Protein AF-A0A930N086-F1 (afdb_monomer)

pLDDT: mean 91.66, std 4.52, range [62.16, 96.56]

Sequence (70 aa):
MTVEEQEILTMYNTLPEAEQGLAYELLRRLVLAWDPDFAKLTPSERTGLEESERDLQEGRTVRMEDIDWD

Mean predicted aligned error: 6.78 Å

Secondary structure (DSSP, 8-state):
--HHHHHHHHHHHHS-HHHHHHHHHHHHHHHHHH-TTS-PPPHHHHHHHHHHHHHHHTT----GGGS---

Solvent-accessible surface area (backbone atoms only — not comparable to full-atom values): 4334 Å² total; per-residue (Å²): 132,57,72,67,58,51,50,52,52,52,55,52,72,70,45,57,71,70,58,41,53,51,52,49,55,51,51,52,51,53,46,40,74,74,36,75,78,73,75,77,66,55,75,69,53,44,51,54,48,56,51,50,53,50,34,53,75,72,60,74,60,79,56,79,89,76,57,86,85,125

Structure (mmCIF, N/CA/C/O backbone):
data_AF-A0A930N086-F1
#
_entry.id   AF-A0A930N086-F1
#
loop_
_atom_site.group_PDB
_atom_site.id
_atom_site.type_symbol
_atom_site.label_atom_id
_atom_site.label_alt_id
_atom_site.label_comp_id
_atom_site.label_asym_id
_atom_site.label_entity_id
_atom_site.label_seq_id
_atom_site.pdbx_PDB_ins_code
_atom_site.Cartn_x
_atom_site.Cartn_y
_atom_site.Cartn_z
_atom_site.occupancy
_atom_site.B_iso_or_equiv
_atom_site.auth_seq_id
_atom_site.auth_comp_id
_atom_site.auth_asym_id
_atom_site.auth_atom_id
_atom_site.pdbx_PDB_model_num
ATOM 1 N N . MET A 1 1 ? 4.825 10.550 1.910 1.00 62.16 1 MET A N 1
ATOM 2 C CA . MET A 1 1 ? 3.967 10.522 3.099 1.00 62.16 1 MET A CA 1
ATOM 3 C C . MET A 1 1 ? 3.676 11.958 3.504 1.00 62.16 1 MET A C 1
ATOM 5 O O . MET A 1 1 ? 4.617 12.669 3.850 1.00 62.16 1 MET A O 1
ATOM 9 N N . THR A 1 2 ? 2.441 12.422 3.348 1.00 88.56 2 THR A N 1
ATOM 10 C CA . THR A 1 2 ? 2.029 13.778 3.733 1.00 88.56 2 THR A CA 1
ATOM 11 C C . THR A 1 2 ? 1.939 13.900 5.260 1.00 88.56 2 THR A C 1
ATOM 13 O O . THR A 1 2 ? 2.137 12.920 5.987 1.00 88.56 2 THR A O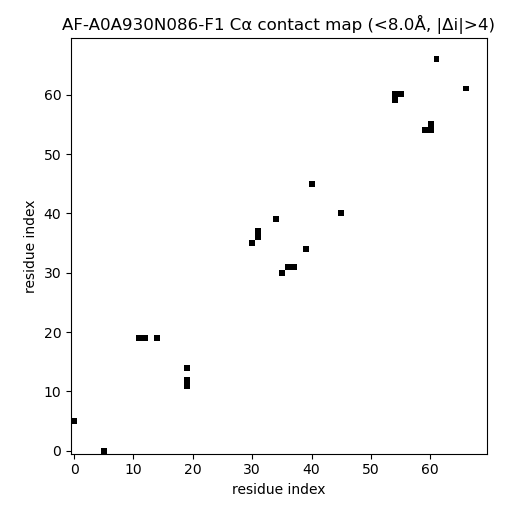 1
ATOM 16 N N . VAL A 1 3 ? 1.710 15.114 5.767 1.00 87.25 3 VAL A N 1
ATOM 17 C CA . VAL A 1 3 ? 1.540 15.353 7.213 1.00 87.25 3 VAL A CA 1
ATOM 18 C C . VAL A 1 3 ? 0.233 14.721 7.696 1.00 87.25 3 VAL A C 1
ATOM 20 O O . VAL A 1 3 ? 0.192 14.076 8.737 1.00 87.25 3 VAL A O 1
ATOM 23 N N . GLU A 1 4 ? -0.806 14.814 6.879 1.00 88.50 4 GLU A N 1
ATOM 24 C CA . GLU A 1 4 ? -2.134 14.271 7.136 1.00 88.50 4 GLU A CA 1
ATOM 25 C C . GLU A 1 4 ? -2.114 12.735 7.197 1.00 88.50 4 GLU A C 1
ATOM 27 O O . GLU A 1 4 ? -2.726 12.139 8.079 1.00 88.50 4 GLU A O 1
ATOM 32 N N . GLU A 1 5 ? -1.356 12.076 6.313 1.00 88.12 5 GLU A N 1
ATOM 33 C CA . GLU A 1 5 ? -1.173 10.616 6.347 1.00 88.12 5 GLU A CA 1
ATOM 34 C C . GLU A 1 5 ? -0.496 10.153 7.648 1.00 88.12 5 GLU A C 1
ATOM 36 O O . GLU A 1 5 ? -0.879 9.132 8.224 1.00 88.12 5 GLU A O 1
ATOM 41 N N . GLN A 1 6 ? 0.481 10.920 8.143 1.00 89.00 6 GLN A N 1
ATOM 42 C CA . GLN A 1 6 ? 1.163 10.637 9.411 1.00 89.00 6 GLN A CA 1
ATOM 43 C C . GLN A 1 6 ? 0.239 10.805 10.615 1.00 89.00 6 GLN A C 1
ATOM 45 O O . GLN A 1 6 ? 0.278 9.988 11.538 1.00 89.00 6 GLN A O 1
ATOM 50 N N . GLU A 1 7 ? -0.598 11.840 10.613 1.00 92.69 7 GLU A N 1
ATOM 51 C CA . GLU A 1 7 ? -1.582 12.061 11.673 1.00 92.69 7 GLU A CA 1
ATOM 52 C C . GLU A 1 7 ? -2.619 10.938 11.709 1.00 92.69 7 GLU A C 1
ATOM 54 O O . GLU A 1 7 ? -2.871 10.383 12.779 1.00 92.69 7 GLU A O 1
ATOM 59 N N . ILE A 1 8 ? -3.146 10.522 10.553 1.00 91.38 8 ILE A N 1
ATOM 60 C CA . ILE A 1 8 ? -4.094 9.402 10.457 1.00 91.38 8 ILE A CA 1
ATOM 61 C C . ILE A 1 8 ? -3.473 8.111 10.998 1.00 91.38 8 ILE A C 1
ATOM 63 O O . ILE A 1 8 ? -4.098 7.421 11.805 1.00 91.38 8 ILE A O 1
ATOM 67 N N . LEU A 1 9 ? -2.238 7.793 10.599 1.00 91.75 9 LEU A N 1
ATOM 68 C CA . LEU A 1 9 ? -1.515 6.617 11.095 1.00 91.75 9 LEU A CA 1
ATOM 69 C C . LEU A 1 9 ? -1.298 6.677 12.607 1.00 91.75 9 LEU A C 1
ATOM 71 O O . LEU A 1 9 ? -1.496 5.683 13.304 1.00 91.75 9 LEU A O 1
ATOM 75 N N . THR A 1 10 ? -0.923 7.845 13.127 1.00 93.50 10 THR A N 1
ATOM 76 C CA . THR A 1 10 ? -0.731 8.047 14.566 1.00 93.50 10 THR A CA 1
ATOM 77 C C . THR A 1 10 ? -2.040 7.828 15.317 1.00 93.50 10 THR A C 1
ATOM 79 O O . THR A 1 10 ? -2.069 7.062 16.276 1.00 93.50 10 THR A O 1
ATOM 82 N N . MET A 1 11 ? -3.139 8.424 14.850 1.00 93.56 11 MET A N 1
ATOM 83 C CA . MET A 1 11 ? -4.461 8.253 15.453 1.00 93.56 11 MET A CA 1
ATOM 84 C C . MET A 1 11 ? -4.904 6.789 15.428 1.00 93.56 11 MET A C 1
ATOM 86 O O . MET A 1 11 ? -5.303 6.265 16.465 1.00 93.56 11 MET A O 1
ATOM 90 N N . TYR A 1 12 ? -4.772 6.110 14.286 1.00 93.56 12 TYR A N 1
ATOM 91 C CA . TYR A 1 12 ? -5.114 4.694 14.148 1.00 93.56 12 TYR A CA 1
ATOM 92 C C . TYR A 1 12 ? -4.332 3.818 15.136 1.00 93.56 12 TYR A C 1
ATOM 94 O O . TYR A 1 12 ? -4.928 3.020 15.854 1.00 93.56 12 TYR A O 1
ATOM 102 N N . ASN A 1 13 ? -3.018 4.023 15.244 1.00 93.19 13 ASN A N 1
ATOM 103 C CA . ASN A 1 13 ? -2.156 3.242 16.134 1.00 93.19 13 ASN A CA 1
ATOM 104 C C . ASN A 1 13 ? -2.452 3.468 17.627 1.00 93.19 13 ASN A C 1
ATOM 106 O O . ASN A 1 13 ? -2.096 2.630 18.452 1.00 93.19 13 ASN A O 1
ATOM 110 N N . THR A 1 14 ? -3.089 4.587 17.989 1.00 95.19 14 THR A N 1
ATOM 111 C CA . THR A 1 14 ? -3.505 4.868 19.376 1.00 95.19 14 THR A CA 1
ATOM 112 C C . THR A 1 14 ? -4.858 4.266 19.756 1.00 95.19 14 THR A C 1
ATOM 114 O O . THR A 1 14 ? -5.209 4.273 20.936 1.00 95.19 14 THR A O 1
ATOM 117 N N . LEU A 1 15 ? -5.626 3.752 18.789 1.00 93.94 15 LEU A N 1
ATOM 118 C CA . LEU A 1 15 ? -6.908 3.104 19.063 1.00 93.94 15 LEU A CA 1
ATOM 119 C C . LEU A 1 15 ? -6.700 1.765 19.790 1.00 93.94 15 LEU A C 1
ATOM 121 O O . LEU A 1 15 ? -5.683 1.104 19.562 1.00 93.94 15 LEU A O 1
ATOM 125 N N . PRO A 1 16 ? -7.656 1.312 20.619 1.00 96.19 16 PRO A N 1
ATOM 126 C CA . PRO A 1 16 ? -7.640 -0.057 21.113 1.00 96.19 16 PRO A CA 1
ATOM 127 C C . PRO A 1 16 ? -7.838 -1.066 19.967 1.00 96.19 16 PRO A C 1
ATOM 129 O O . PRO A 1 16 ? -8.339 -0.739 18.890 1.00 96.19 16 PRO A O 1
ATOM 132 N N . GLU A 1 17 ? -7.417 -2.311 20.189 1.00 92.94 17 GLU A N 1
ATOM 133 C CA . GLU A 1 17 ? -7.309 -3.334 19.136 1.00 92.94 17 GLU A CA 1
ATOM 134 C C . GLU A 1 17 ? -8.650 -3.650 18.446 1.00 92.94 17 GLU A C 1
ATOM 136 O O . GLU A 1 17 ? -8.698 -3.857 17.232 1.00 92.94 17 GLU A O 1
ATOM 141 N N . ALA A 1 18 ? -9.760 -3.627 19.191 1.00 93.06 18 ALA A N 1
ATOM 142 C CA . ALA A 1 18 ? -11.089 -3.874 18.633 1.00 93.06 18 ALA A CA 1
ATOM 143 C C . ALA A 1 18 ? -11.509 -2.776 17.637 1.00 93.06 18 ALA A C 1
ATOM 145 O O . ALA A 1 18 ? -12.069 -3.058 16.575 1.00 93.06 18 ALA A O 1
ATOM 146 N N . GLU A 1 19 ? -11.203 -1.523 17.953 1.00 93.88 19 GLU A N 1
ATOM 147 C CA . GLU A 1 19 ? -11.489 -0.347 17.141 1.00 93.88 19 GLU A CA 1
ATOM 148 C C . GLU A 1 19 ? -10.567 -0.269 15.922 1.00 93.88 19 GLU A C 1
ATOM 150 O O . GLU A 1 19 ? -11.024 0.116 14.844 1.00 93.88 19 GLU A O 1
ATOM 155 N N . GLN A 1 20 ? -9.308 -0.700 16.050 1.00 93.94 20 GLN A N 1
ATOM 156 C CA . GLN A 1 20 ? -8.409 -0.882 14.905 1.00 93.94 20 GLN A CA 1
ATOM 157 C C . GLN A 1 20 ? -8.983 -1.905 13.916 1.00 93.94 20 GLN A C 1
ATOM 159 O O . GLN A 1 20 ? -9.076 -1.623 12.720 1.00 93.94 20 GLN A O 1
ATOM 164 N N . GLY A 1 21 ? -9.456 -3.054 14.414 1.00 94.31 21 GLY A N 1
ATOM 165 C CA . GLY A 1 21 ? -10.105 -4.076 13.589 1.00 94.31 21 GLY A CA 1
ATOM 166 C C . GLY A 1 21 ? -11.351 -3.556 12.862 1.00 94.31 21 GLY A C 1
ATOM 167 O O . GLY A 1 21 ? -11.526 -3.802 11.668 1.00 94.31 21 GLY A O 1
ATOM 168 N N . LEU A 1 22 ? -12.192 -2.775 13.547 1.00 95.00 22 LEU A N 1
ATOM 169 C CA . LEU A 1 22 ? -13.361 -2.139 12.931 1.00 95.00 22 LEU A CA 1
ATOM 170 C C . LEU A 1 22 ? -12.965 -1.133 11.839 1.00 95.00 22 LEU A C 1
ATOM 172 O O . LEU A 1 22 ? -13.551 -1.141 10.753 1.00 95.00 22 LEU A O 1
ATOM 176 N N . ALA A 1 23 ? -11.987 -0.269 12.115 1.00 94.44 23 ALA A N 1
ATOM 177 C CA . ALA A 1 23 ? -11.501 0.721 11.159 1.00 94.44 23 ALA A CA 1
ATOM 178 C C . ALA A 1 23 ? -10.888 0.055 9.917 1.00 94.44 23 ALA A C 1
ATOM 180 O O . ALA A 1 23 ? -11.163 0.489 8.796 1.00 94.44 23 ALA A O 1
ATOM 181 N N . TYR A 1 24 ? -10.138 -1.036 10.098 1.00 94.19 24 TYR A N 1
ATOM 182 C CA . TYR A 1 24 ? -9.598 -1.839 9.003 1.00 94.19 24 TYR A CA 1
ATOM 183 C C . TYR A 1 24 ? -10.704 -2.408 8.108 1.00 94.19 24 TYR A C 1
ATOM 185 O O . TYR A 1 24 ? -10.665 -2.224 6.893 1.00 94.19 24 TYR A O 1
ATOM 193 N N . GLU A 1 25 ? -11.725 -3.048 8.684 1.00 96.56 25 GLU A N 1
ATOM 194 C CA . GLU A 1 25 ? -12.825 -3.623 7.900 1.00 96.56 25 GLU A CA 1
ATOM 195 C C . GLU A 1 25 ? -13.633 -2.557 7.152 1.00 96.56 25 GLU A C 1
ATOM 197 O O . GLU A 1 25 ? -14.064 -2.778 6.016 1.00 96.56 25 GLU A O 1
ATOM 202 N N . LEU A 1 26 ? -13.816 -1.378 7.754 1.00 95.50 26 LEU A N 1
ATOM 203 C CA . LEU A 1 26 ? -14.462 -0.251 7.089 1.00 95.50 26 LEU A CA 1
ATOM 204 C C . LEU A 1 26 ? -13.637 0.231 5.889 1.00 95.50 26 LEU A C 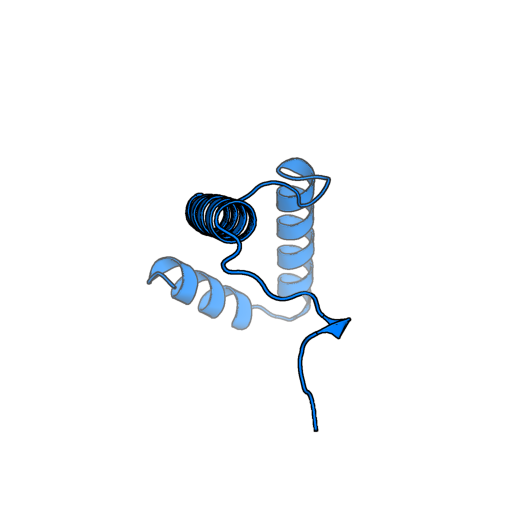1
ATOM 206 O O . LEU A 1 26 ? -14.172 0.320 4.783 1.00 95.50 26 LEU A O 1
ATOM 210 N N . LEU A 1 27 ? -12.341 0.490 6.087 1.00 93.38 27 LEU A N 1
ATOM 211 C CA . LEU A 1 27 ? -11.424 0.902 5.022 1.00 93.38 27 LEU A CA 1
ATOM 212 C C . LEU A 1 27 ? -11.372 -0.139 3.906 1.00 93.38 27 LEU A C 1
ATOM 214 O O . LEU A 1 27 ? -11.522 0.207 2.738 1.00 93.38 27 LEU A O 1
ATOM 218 N N . ARG A 1 28 ? -11.257 -1.422 4.254 1.00 92.88 28 ARG A N 1
ATOM 219 C CA . ARG A 1 28 ? -11.252 -2.531 3.298 1.00 92.88 28 ARG A CA 1
ATOM 220 C C . ARG A 1 28 ? -12.507 -2.541 2.428 1.00 92.88 28 ARG A C 1
ATOM 222 O O . ARG A 1 28 ? -12.404 -2.706 1.217 1.00 92.88 28 ARG A O 1
ATOM 229 N N . ARG A 1 29 ? -13.693 -2.344 3.010 1.00 96.25 29 ARG A N 1
ATOM 230 C CA . ARG A 1 29 ? -14.952 -2.271 2.245 1.00 96.25 29 ARG A CA 1
ATOM 231 C C . ARG A 1 29 ? -15.004 -1.058 1.324 1.00 96.25 29 ARG A C 1
ATOM 233 O O . ARG A 1 29 ? -15.486 -1.188 0.204 1.00 96.25 29 ARG A O 1
ATOM 240 N N . LEU A 1 30 ? -14.520 0.096 1.781 1.00 94.56 30 LEU A N 1
ATOM 241 C CA . LEU A 1 30 ? -14.451 1.305 0.959 1.00 94.56 30 LEU A CA 1
ATOM 242 C C . LEU A 1 30 ? -13.499 1.113 -0.223 1.00 94.56 30 LEU A C 1
ATOM 244 O O . LEU A 1 30 ? -13.870 1.436 -1.349 1.00 94.56 30 LEU A O 1
ATOM 248 N N . VAL A 1 31 ? -12.323 0.526 0.018 1.00 91.69 31 VAL A N 1
ATOM 249 C CA . VAL A 1 31 ? -11.353 0.196 -1.031 1.00 91.69 31 VAL A CA 1
ATOM 250 C C . VAL A 1 31 ? -11.955 -0.791 -2.019 1.00 91.69 31 VAL A C 1
ATOM 252 O O . VAL A 1 31 ? -11.930 -0.501 -3.199 1.00 91.69 31 VAL A O 1
ATOM 255 N N . LEU A 1 32 ? -12.585 -1.882 -1.575 1.00 93.31 32 LEU A N 1
ATOM 256 C CA . LEU A 1 32 ? -13.217 -2.853 -2.481 1.00 93.31 32 LEU A CA 1
ATOM 257 C C . LEU A 1 32 ? -14.387 -2.266 -3.286 1.00 93.31 32 LEU A C 1
ATOM 259 O O . LEU A 1 32 ? -14.611 -2.656 -4.426 1.00 93.31 32 LEU A O 1
ATOM 263 N N . ALA A 1 33 ? -15.165 -1.350 -2.707 1.00 94.69 33 ALA A N 1
ATOM 264 C CA . ALA A 1 33 ? -16.240 -0.676 -3.435 1.00 94.69 33 ALA A CA 1
ATOM 265 C C . ALA A 1 33 ? -15.692 0.312 -4.475 1.00 94.69 33 ALA A C 1
ATOM 267 O O . ALA A 1 33 ? -16.296 0.512 -5.530 1.00 94.69 33 ALA A O 1
ATOM 268 N N . TRP A 1 34 ? -14.560 0.944 -4.168 1.00 90.62 34 TRP A N 1
ATOM 269 C CA . TRP A 1 34 ? -13.882 1.859 -5.071 1.00 90.62 34 TRP A CA 1
ATOM 270 C C . TRP A 1 34 ? -13.089 1.118 -6.150 1.00 90.62 34 TRP A C 1
ATOM 272 O O . TRP A 1 34 ? -13.163 1.514 -7.307 1.00 90.62 34 TRP A O 1
ATOM 282 N N . ASP A 1 35 ? -12.378 0.056 -5.802 1.00 93.88 35 ASP A N 1
ATOM 283 C CA . ASP A 1 35 ? -11.483 -0.732 -6.645 1.00 93.88 35 ASP A CA 1
ATOM 284 C C . ASP A 1 35 ? -11.629 -2.234 -6.319 1.00 93.88 35 ASP A C 1
ATOM 286 O O . ASP A 1 35 ? -10.911 -2.777 -5.475 1.00 93.88 35 ASP A O 1
ATOM 290 N N . PRO A 1 36 ? -12.618 -2.910 -6.926 1.00 91.62 36 PRO A N 1
ATOM 291 C CA . PRO A 1 36 ? -12.960 -4.288 -6.579 1.00 91.62 36 PRO A CA 1
ATOM 292 C C . PRO A 1 36 ? -11.895 -5.307 -6.995 1.00 91.62 36 PRO A C 1
ATOM 294 O O . PRO A 1 36 ? -11.813 -6.379 -6.395 1.00 91.62 36 PRO A O 1
ATOM 297 N N . ASP A 1 37 ? -11.106 -4.994 -8.017 1.00 91.69 37 ASP A N 1
ATOM 298 C CA . ASP A 1 37 ? -10.068 -5.841 -8.598 1.00 91.69 37 ASP A CA 1
ATOM 299 C C . ASP A 1 37 ? -8.644 -5.336 -8.319 1.00 91.69 37 ASP A C 1
ATOM 301 O O . ASP A 1 37 ? -7.689 -5.939 -8.805 1.00 91.69 37 ASP A O 1
ATOM 305 N N . PHE A 1 38 ? -8.492 -4.295 -7.489 1.00 84.94 38 PHE A N 1
ATOM 306 C CA . PHE A 1 38 ? -7.202 -3.677 -7.146 1.00 84.94 38 PHE A CA 1
ATOM 307 C C . PHE A 1 38 ? -6.390 -3.254 -8.383 1.00 84.94 38 PHE A C 1
ATOM 309 O O . PHE A 1 38 ? -5.160 -3.313 -8.387 1.00 84.94 38 PHE A O 1
ATOM 316 N N . ALA A 1 39 ? -7.080 -2.879 -9.462 1.00 86.69 39 ALA A N 1
ATOM 317 C CA . ALA A 1 39 ? -6.469 -2.550 -10.744 1.00 86.69 39 ALA A CA 1
ATOM 318 C C . ALA A 1 39 ? -6.314 -1.036 -10.952 1.00 86.69 39 ALA A C 1
ATOM 320 O O . ALA A 1 39 ? -5.711 -0.598 -11.938 1.00 86.69 39 AL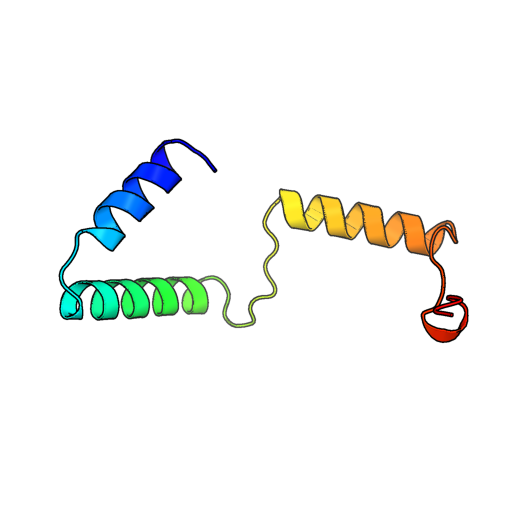A A O 1
ATOM 321 N N . LYS A 1 40 ? -6.872 -0.204 -10.064 1.00 89.81 40 LYS A N 1
ATOM 322 C CA . LYS A 1 40 ? -6.793 1.248 -10.205 1.00 89.81 40 LYS A CA 1
ATOM 323 C C . LYS A 1 40 ? -5.438 1.747 -9.747 1.00 89.81 40 LYS A C 1
ATOM 325 O O . LYS A 1 40 ? -5.027 1.570 -8.610 1.00 89.81 40 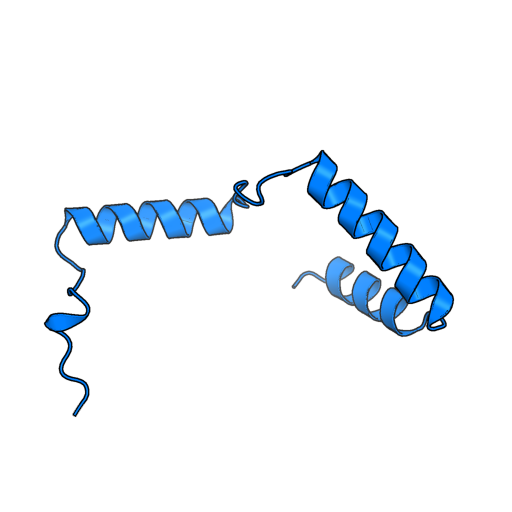LYS A O 1
ATOM 330 N N . LEU A 1 41 ? -4.795 2.473 -10.649 1.00 88.38 41 LEU A N 1
ATOM 331 C CA . LEU A 1 41 ? -3.528 3.126 -10.376 1.00 88.38 41 LEU A CA 1
ATOM 332 C C . LEU A 1 41 ? -3.760 4.535 -9.843 1.00 88.38 41 LEU A C 1
ATOM 334 O O . LEU A 1 41 ? -4.546 5.315 -10.402 1.00 88.38 41 LEU A O 1
ATOM 338 N N . THR A 1 42 ? -3.011 4.886 -8.807 1.00 86.88 42 THR A N 1
ATOM 339 C CA . THR A 1 42 ? -2.762 6.282 -8.461 1.00 86.88 42 THR A CA 1
ATOM 340 C C . THR A 1 42 ? -2.057 6.997 -9.625 1.00 86.88 42 THR A C 1
ATOM 342 O O . THR A 1 42 ? -1.431 6.352 -10.472 1.00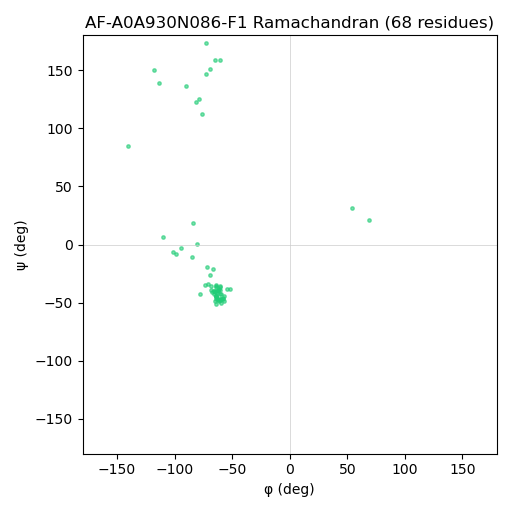 86.88 42 THR A O 1
ATOM 345 N N . PRO A 1 43 ? -2.118 8.340 -9.705 1.00 88.81 43 PRO A N 1
ATOM 346 C CA . PRO A 1 43 ? -1.424 9.080 -10.758 1.00 88.81 43 PRO A CA 1
ATOM 347 C C . PRO A 1 43 ? 0.076 8.768 -10.835 1.00 88.81 43 PRO A C 1
ATOM 349 O O . PRO A 1 43 ? 0.606 8.629 -11.930 1.00 88.81 43 PRO A O 1
ATOM 352 N N . SER A 1 44 ? 0.742 8.597 -9.689 1.00 90.06 44 SER A N 1
ATOM 353 C CA . SER A 1 44 ? 2.160 8.224 -9.623 1.00 90.06 44 SER A CA 1
ATOM 354 C C . SER A 1 44 ? 2.434 6.823 -10.163 1.00 90.06 44 SER A C 1
ATOM 356 O O . SER A 1 44 ? 3.396 6.633 -10.902 1.00 90.06 44 SER A O 1
ATOM 358 N N . GLU A 1 45 ? 1.591 5.847 -9.823 1.00 91.06 45 GLU A N 1
ATOM 359 C CA . GLU A 1 45 ? 1.746 4.474 -10.319 1.00 91.06 45 GLU A CA 1
ATOM 360 C C . GLU A 1 45 ? 1.473 4.392 -11.820 1.00 91.06 45 GLU A C 1
ATOM 362 O O . GLU A 1 45 ? 2.171 3.669 -12.526 1.00 91.06 45 GLU A O 1
ATOM 367 N N . ARG A 1 46 ? 0.512 5.174 -12.331 1.00 93.06 46 ARG A N 1
ATOM 368 C CA . ARG A 1 46 ? 0.272 5.281 -13.773 1.00 93.06 46 ARG A CA 1
ATOM 369 C C . ARG A 1 46 ? 1.501 5.811 -14.501 1.00 93.06 46 ARG A C 1
ATOM 371 O O . ARG A 1 46 ? 1.898 5.208 -15.489 1.00 93.06 46 ARG A O 1
ATOM 378 N N . THR A 1 47 ? 2.116 6.884 -14.002 1.00 94.81 47 THR A N 1
ATOM 379 C CA . THR A 1 47 ? 3.354 7.406 -14.595 1.00 94.81 47 THR A CA 1
ATOM 380 C C . THR A 1 47 ? 4.436 6.329 -14.626 1.00 94.81 47 THR A C 1
ATOM 382 O O 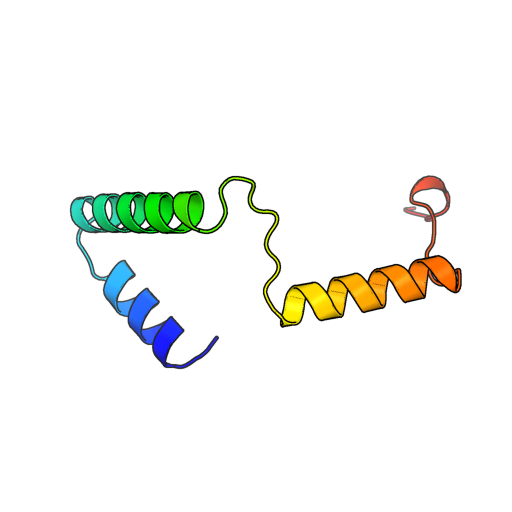. THR A 1 47 ? 5.011 6.085 -15.679 1.00 94.81 47 THR A O 1
ATOM 385 N N . GLY A 1 48 ? 4.670 5.623 -13.515 1.00 94.69 48 GLY A N 1
ATOM 386 C CA . GLY A 1 48 ? 5.664 4.545 -13.471 1.00 94.69 48 GLY A CA 1
ATOM 387 C C . GLY A 1 48 ? 5.367 3.396 -14.443 1.00 94.69 48 GLY A C 1
ATOM 388 O O . GLY A 1 48 ? 6.289 2.852 -15.055 1.00 94.69 48 GLY A O 1
ATOM 389 N N . LEU A 1 49 ? 4.090 3.049 -14.633 1.00 94.00 49 LEU A N 1
ATOM 390 C CA . LEU A 1 49 ? 3.678 2.052 -15.620 1.00 94.00 49 LEU A CA 1
ATOM 391 C C . LEU A 1 49 ? 3.982 2.521 -17.050 1.00 94.00 49 LEU A C 1
ATOM 393 O O . LEU A 1 49 ? 4.607 1.781 -17.801 1.00 94.00 49 LEU A O 1
ATOM 397 N N . GLU A 1 50 ? 3.607 3.750 -17.408 1.00 95.69 50 GLU A N 1
ATOM 398 C CA . GLU A 1 50 ? 3.867 4.327 -18.737 1.00 95.69 50 GLU A CA 1
ATOM 399 C C . GLU A 1 50 ? 5.372 4.424 -19.040 1.00 95.69 50 GLU A C 1
ATOM 401 O O . GLU A 1 50 ? 5.815 4.165 -20.161 1.00 95.69 50 GLU A O 1
ATOM 406 N N . GLU A 1 51 ? 6.185 4.772 -18.039 1.00 95.38 51 GLU A N 1
ATOM 407 C CA . GLU A 1 51 ? 7.644 4.754 -18.161 1.00 95.38 51 GLU A CA 1
ATOM 408 C C . GLU A 1 51 ? 8.172 3.338 -18.399 1.00 95.38 51 GLU A C 1
ATOM 410 O O . GLU A 1 51 ? 8.980 3.133 -19.303 1.00 95.38 51 GLU A O 1
ATOM 415 N N . SER A 1 52 ? 7.666 2.354 -17.655 1.00 93.31 52 SER A N 1
ATOM 416 C CA . SER A 1 52 ? 8.058 0.949 -17.808 1.00 93.31 52 SER A CA 1
ATOM 417 C C . SER A 1 52 ? 7.665 0.384 -19.180 1.00 93.31 52 SER A C 1
ATOM 419 O O . SER A 1 52 ? 8.440 -0.343 -19.801 1.00 93.31 52 SER A O 1
ATOM 421 N N . GLU A 1 53 ? 6.484 0.740 -19.692 1.00 94.31 53 GLU A N 1
ATOM 422 C CA . GLU A 1 53 ? 6.035 0.360 -21.036 1.00 94.31 53 GLU A CA 1
ATOM 423 C C . GLU A 1 53 ? 6.935 0.952 -22.124 1.00 94.31 53 GLU A C 1
ATOM 425 O O . GLU A 1 53 ? 7.291 0.258 -23.080 1.00 94.31 53 GLU A O 1
ATOM 430 N N . ARG A 1 54 ? 7.349 2.215 -21.971 1.00 95.31 54 ARG A N 1
ATOM 431 C CA . ARG A 1 54 ? 8.299 2.860 -22.884 1.00 95.31 54 ARG A CA 1
ATOM 432 C C . ARG A 1 54 ? 9.660 2.169 -22.849 1.00 95.31 54 ARG A C 1
ATOM 434 O O . ARG A 1 54 ? 10.231 1.894 -23.900 1.00 95.31 54 ARG A O 1
ATOM 441 N N . ASP A 1 55 ? 10.165 1.850 -21.663 1.00 94.25 55 ASP A N 1
ATOM 442 C CA . ASP A 1 55 ? 11.441 1.154 -21.494 1.00 94.25 55 ASP A CA 1
ATOM 443 C C . ASP A 1 55 ? 11.421 -0.230 -22.160 1.00 94.25 55 ASP A C 1
ATOM 445 O O . ASP A 1 55 ? 12.390 -0.620 -22.816 1.00 94.25 55 ASP A O 1
ATOM 449 N N . LEU A 1 56 ? 10.296 -0.947 -22.071 1.00 92.69 56 LEU A N 1
ATOM 450 C CA . LEU A 1 56 ? 10.084 -2.213 -22.771 1.00 92.69 56 LEU A CA 1
ATOM 451 C C . LEU A 1 56 ? 10.097 -2.035 -24.298 1.00 92.69 56 LEU A C 1
ATOM 453 O O . LEU A 1 56 ? 10.777 -2.791 -24.992 1.00 92.69 56 LEU A O 1
ATOM 457 N N . GLN A 1 57 ? 9.389 -1.031 -24.825 1.00 92.44 57 GLN A N 1
ATOM 458 C CA . GLN A 1 57 ? 9.336 -0.742 -26.266 1.00 92.44 57 GLN A CA 1
ATOM 459 C C . GLN A 1 57 ? 10.696 -0.332 -26.841 1.00 92.44 57 GLN A C 1
ATOM 461 O O . GLN A 1 57 ? 11.035 -0.703 -27.964 1.00 92.44 57 GLN A O 1
ATOM 466 N N . GLU A 1 58 ? 11.486 0.411 -26.072 1.00 95.12 58 GLU A N 1
ATOM 467 C CA . GLU A 1 58 ? 12.823 0.859 -26.462 1.00 95.12 58 GLU A CA 1
ATOM 468 C C . GLU A 1 58 ? 13.900 -0.222 -26.273 1.00 95.12 58 GLU A C 1
ATOM 470 O O . GLU A 1 58 ? 15.074 0.022 -26.551 1.00 95.12 58 GLU A O 1
ATOM 475 N N . GLY A 1 59 ? 13.525 -1.419 -25.806 1.00 90.62 59 GLY A N 1
ATOM 476 C CA . GLY A 1 59 ? 14.461 -2.517 -25.566 1.00 90.62 59 GLY A CA 1
ATOM 477 C C . GLY A 1 59 ? 15.411 -2.259 -24.395 1.00 90.62 59 GLY A C 1
ATOM 478 O O . GLY A 1 59 ? 16.462 -2.887 -24.308 1.00 90.62 59 GLY A O 1
ATOM 479 N N . ARG A 1 60 ? 15.053 -1.350 -23.479 1.00 90.62 60 ARG A N 1
ATOM 480 C CA . ARG A 1 60 ? 15.804 -1.036 -22.250 1.00 90.62 60 ARG A CA 1
ATOM 481 C C . ARG A 1 60 ? 15.486 -2.004 -21.101 1.00 90.62 60 ARG A C 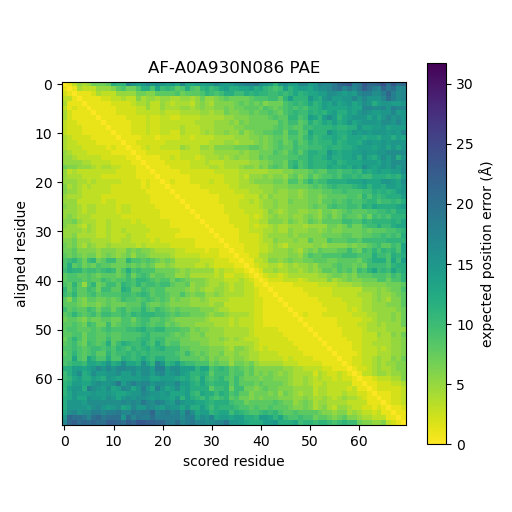1
ATOM 483 O O . ARG A 1 60 ? 15.755 -1.702 -19.944 1.00 90.62 60 ARG A O 1
ATOM 490 N N . THR A 1 61 ? 14.928 -3.172 -21.417 1.00 90.31 61 THR A N 1
ATOM 491 C CA . THR A 1 61 ? 14.595 -4.235 -20.461 1.00 90.31 61 THR A CA 1
ATOM 492 C C . THR A 1 61 ? 15.381 -5.500 -20.789 1.00 90.31 61 THR A C 1
ATOM 494 O O . THR A 1 61 ? 15.723 -5.753 -21.942 1.00 90.31 61 THR A O 1
ATOM 497 N N . VAL A 1 62 ? 15.679 -6.297 -19.765 1.00 89.81 62 VAL A N 1
ATOM 498 C CA . VAL A 1 62 ? 16.347 -7.598 -19.889 1.00 89.81 62 VAL A CA 1
ATOM 499 C C . VAL A 1 62 ? 15.368 -8.687 -19.466 1.00 89.81 62 VAL A C 1
ATOM 501 O O . VAL A 1 62 ? 14.601 -8.501 -18.517 1.00 89.81 62 VAL A O 1
ATOM 504 N N . ARG A 1 63 ? 15.340 -9.817 -20.180 1.00 88.62 63 ARG A N 1
ATOM 505 C CA . ARG A 1 63 ? 14.495 -10.941 -19.769 1.00 88.62 63 ARG A CA 1
ATOM 506 C C . ARG A 1 63 ? 15.107 -11.592 -18.541 1.00 88.62 63 ARG A C 1
ATOM 508 O O . ARG A 1 63 ? 16.319 -11.689 -18.431 1.00 88.62 63 ARG A O 1
ATOM 515 N N . MET A 1 64 ? 14.259 -12.105 -17.656 1.00 88.88 64 MET A N 1
ATOM 516 C CA . MET A 1 64 ? 14.696 -12.759 -16.418 1.00 88.88 64 MET A CA 1
ATOM 517 C C . MET A 1 64 ? 15.750 -13.859 -16.643 1.00 88.88 64 MET A C 1
ATOM 519 O O . MET A 1 64 ? 16.670 -13.993 -15.846 1.00 88.88 64 MET A O 1
ATOM 523 N N . GLU A 1 65 ? 15.609 -14.633 -17.723 1.00 92.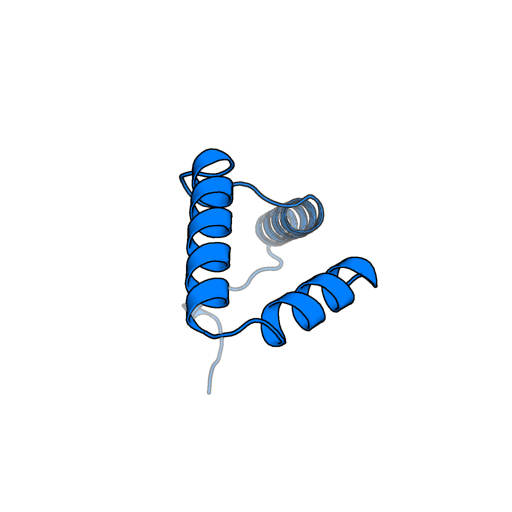50 65 GLU A N 1
ATOM 524 C CA . GLU A 1 65 ? 16.533 -15.717 -18.096 1.00 92.50 65 GLU A CA 1
ATOM 525 C C . GLU A 1 65 ? 17.895 -15.235 -18.610 1.00 92.50 65 GLU A C 1
ATOM 527 O O . GLU A 1 65 ? 18.850 -16.003 -18.587 1.00 92.50 65 GLU A O 1
ATOM 532 N N . ASP A 1 66 ? 17.977 -13.976 -19.044 1.00 92.00 66 ASP A N 1
ATOM 533 C CA . ASP A 1 66 ? 19.196 -13.350 -19.560 1.00 92.00 66 ASP A CA 1
ATOM 534 C C . ASP A 1 66 ? 19.959 -12.583 -18.459 1.00 92.00 66 ASP A C 1
ATOM 536 O O . ASP A 1 66 ? 21.018 -12.011 -18.721 1.00 92.00 66 ASP A O 1
ATOM 540 N N . ILE A 1 67 ? 19.420 -12.529 -17.232 1.00 91.56 67 ILE A N 1
ATOM 541 C CA . ILE A 1 67 ? 20.088 -11.910 -16.082 1.00 91.56 67 ILE A CA 1
ATOM 542 C C . ILE A 1 67 ? 21.090 -12.912 -15.504 1.00 91.56 67 ILE A C 1
ATOM 544 O O . ILE A 1 67 ? 20.711 -14.009 -15.096 1.00 91.56 67 ILE A O 1
ATOM 548 N N . ASP A 1 68 ? 22.358 -12.509 -15.445 1.00 90.56 68 ASP A N 1
ATOM 549 C CA . ASP A 1 68 ? 23.405 -13.244 -14.738 1.00 90.56 68 ASP A CA 1
ATOM 550 C C . ASP A 1 68 ? 23.259 -13.010 -13.226 1.00 90.56 68 ASP A C 1
ATOM 552 O O . ASP A 1 68 ? 23.384 -11.877 -12.752 1.00 90.56 68 ASP A O 1
ATOM 556 N N . TRP A 1 69 ? 22.897 -14.066 -12.496 1.00 88.00 69 TRP A N 1
ATOM 557 C CA . TRP A 1 69 ? 22.614 -14.026 -11.056 1.00 88.00 69 TRP A CA 1
ATOM 558 C C . TRP A 1 69 ? 23.770 -14.550 -10.193 1.00 88.00 69 TRP A C 1
ATOM 560 O O . TRP A 1 69 ? 23.656 -14.486 -8.965 1.00 88.00 69 TRP A O 1
ATOM 570 N N . ASP A 1 70 ? 24.823 -15.090 -10.816 1.00 84.44 70 ASP A N 1
ATOM 571 C CA . ASP A 1 70 ? 25.981 -15.686 -10.136 1.00 84.44 70 ASP A CA 1
ATOM 572 C C . ASP A 1 70 ? 27.010 -14.6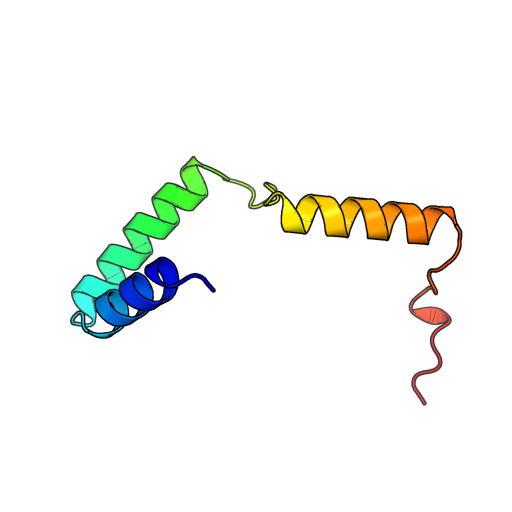42 -9.652 1.00 84.44 70 ASP A C 1
ATOM 574 O O . ASP A 1 70 ? 27.154 -13.559 -10.268 1.00 84.44 70 ASP A O 1
#

Radius of gyration: 19.24 Å; Cα contacts (8 Å, |Δi|>4): 13; chains: 1; bounding box: 42×31×48 Å

Foldseek 3Di:
DDPVVVVVVVVLVPDPPVVVVVVVVVVVVVCCVVPVPPPDDDPVVVVVVVVVVVCVVVVVDDDPVRDDPD